Protein AF-A0A2D8TPK3-F1 (afdb_monomer_lite)

Radius of gyration: 14.3 Å; chains: 1; bounding box: 44×18×20 Å

Structure (mmCIF, N/CA/C/O backbone):
data_AF-A0A2D8TPK3-F1
#
_entry.id   AF-A0A2D8TPK3-F1
#
loop_
_atom_site.group_PDB
_atom_site.id
_atom_site.type_symbol
_atom_site.label_atom_id
_atom_site.label_alt_id
_atom_site.label_comp_id
_atom_site.label_asym_id
_atom_site.label_entity_id
_atom_site.label_seq_id
_atom_site.pdbx_PDB_ins_code
_atom_site.Cartn_x
_atom_site.Cartn_y
_atom_site.Cartn_z
_atom_site.occupancy
_atom_site.B_iso_or_equiv
_atom_site.auth_seq_id
_atom_site.auth_comp_id
_atom_site.auth_asym_id
_atom_site.auth_a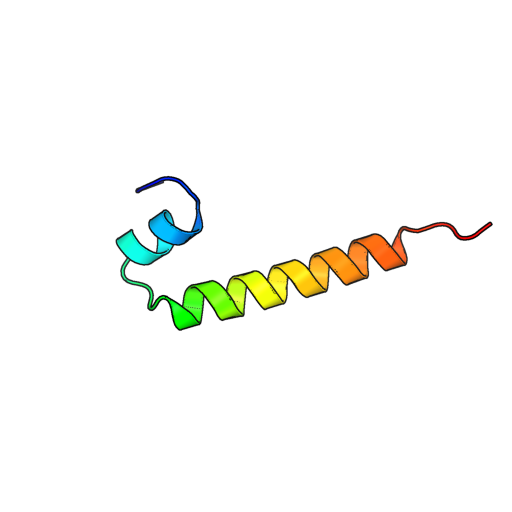tom_id
_atom_site.pdbx_PDB_model_num
ATOM 1 N N . PHE A 1 1 ? -13.862 1.858 -9.544 1.00 82.06 1 PHE A N 1
ATOM 2 C CA . PHE A 1 1 ? -12.932 2.835 -8.948 1.00 82.06 1 PHE A CA 1
ATOM 3 C C . PHE A 1 1 ? -13.758 4.038 -8.511 1.00 82.06 1 PHE A C 1
ATOM 5 O O . PHE A 1 1 ? -14.414 4.625 -9.356 1.00 82.06 1 PHE A O 1
ATOM 12 N N . LEU A 1 2 ? -13.853 4.295 -7.202 1.00 89.00 2 LEU A N 1
ATOM 13 C CA . LEU A 1 2 ? -14.791 5.276 -6.621 1.00 89.00 2 LEU A CA 1
ATOM 14 C C . LEU A 1 2 ? -14.213 6.699 -6.573 1.00 89.00 2 LEU A C 1
ATOM 16 O O . LEU A 1 2 ? -14.976 7.655 -6.563 1.00 89.00 2 LEU A O 1
ATOM 20 N N . MET A 1 3 ? -12.884 6.838 -6.521 1.00 95.56 3 MET A N 1
ATOM 21 C CA . MET A 1 3 ? -12.175 8.120 -6.487 1.00 95.56 3 MET A CA 1
ATOM 22 C C . MET A 1 3 ? -10.694 7.900 -6.814 1.00 95.56 3 MET A C 1
ATOM 24 O O . MET A 1 3 ? -10.147 6.856 -6.460 1.00 95.56 3 MET A O 1
ATOM 28 N N . ALA A 1 4 ? -10.058 8.877 -7.463 1.00 92.94 4 ALA A N 1
ATOM 29 C CA . ALA A 1 4 ? -8.603 8.961 -7.578 1.00 92.94 4 ALA A CA 1
ATOM 30 C C . ALA A 1 4 ? -8.043 9.944 -6.541 1.00 92.94 4 ALA A C 1
ATOM 32 O O . ALA A 1 4 ? -8.696 10.961 -6.301 1.00 92.94 4 ALA A O 1
ATOM 33 N N . PRO A 1 5 ? -6.831 9.715 -5.998 1.00 93.94 5 PRO A N 1
ATOM 34 C CA . PRO A 1 5 ? -5.946 8.559 -6.202 1.00 93.94 5 PRO A CA 1
ATOM 35 C C . PRO A 1 5 ? -6.433 7.274 -5.507 1.00 93.94 5 PRO A C 1
ATOM 37 O O . PRO A 1 5 ? -7.414 7.278 -4.773 1.00 93.94 5 PRO A O 1
ATOM 40 N N . LEU A 1 6 ? -5.743 6.151 -5.736 1.00 95.81 6 LEU A N 1
ATOM 41 C CA . LEU A 1 6 ? -6.189 4.814 -5.313 1.00 95.81 6 LEU A CA 1
ATOM 42 C C . LEU A 1 6 ? -6.480 4.672 -3.803 1.00 95.81 6 LEU A C 1
ATOM 44 O O . LEU A 1 6 ? -7.364 3.902 -3.443 1.00 95.81 6 LEU A O 1
ATOM 48 N N . HIS A 1 7 ? -5.796 5.398 -2.915 1.00 96.00 7 HIS A N 1
ATOM 49 C CA . HIS A 1 7 ? -6.080 5.324 -1.474 1.00 96.00 7 HIS A CA 1
ATOM 50 C C . HIS A 1 7 ? -7.487 5.856 -1.139 1.00 96.00 7 HIS A C 1
ATOM 52 O O . HIS A 1 7 ? -8.232 5.181 -0.428 1.00 96.00 7 HIS A O 1
ATOM 58 N N . HIS A 1 8 ? -7.927 6.952 -1.772 1.00 96.38 8 HIS A N 1
ATOM 59 C CA . HIS A 1 8 ? -9.294 7.461 -1.617 1.00 96.38 8 HIS A CA 1
ATOM 60 C C . HIS A 1 8 ? -10.351 6.494 -2.160 1.00 96.38 8 HIS A C 1
ATOM 62 O O . HIS A 1 8 ? -11.479 6.467 -1.667 1.00 96.38 8 HIS A O 1
ATOM 68 N N . HIS A 1 9 ? -10.019 5.644 -3.141 1.00 96.62 9 HIS A N 1
ATOM 69 C CA . HIS A 1 9 ? -10.940 4.584 -3.558 1.00 96.62 9 HIS A CA 1
ATOM 70 C C . HIS A 1 9 ? -11.278 3.639 -2.394 1.00 96.62 9 HIS A C 1
ATOM 72 O O . HIS A 1 9 ? -12.437 3.236 -2.266 1.00 96.62 9 HIS A O 1
ATOM 78 N N . PHE A 1 10 ? -10.292 3.301 -1.559 1.00 96.88 10 PHE A N 1
ATOM 79 C CA . PHE A 1 10 ? -10.478 2.426 -0.403 1.00 96.88 10 PHE A CA 1
ATOM 80 C C . PHE A 1 10 ? -11.157 3.143 0.769 1.00 96.88 10 PHE A C 1
ATOM 82 O O . PHE A 1 10 ? -12.018 2.543 1.411 1.00 96.88 10 PHE A O 1
ATOM 89 N N . GLU A 1 11 ? -10.880 4.431 0.981 1.00 96.88 11 GLU A N 1
ATOM 90 C CA . GLU A 1 11 ? -11.621 5.254 1.953 1.00 96.88 11 GLU A CA 1
ATOM 91 C C . GLU A 1 11 ? -13.111 5.317 1.599 1.00 96.88 11 GLU A C 1
ATOM 93 O O . GLU A 1 11 ? -13.971 5.040 2.433 1.00 96.88 11 GLU A O 1
ATOM 98 N N . ARG A 1 12 ? -13.441 5.562 0.323 1.00 96.38 12 ARG A N 1
ATOM 99 C CA . ARG A 1 12 ? -14.830 5.547 -0.176 1.00 96.38 12 ARG A CA 1
ATOM 100 C C . ARG A 1 12 ? -15.482 4.165 -0.120 1.00 96.38 12 ARG A C 1
ATOM 102 O O . ARG A 1 12 ? -16.703 4.072 -0.177 1.00 96.38 12 ARG A O 1
ATOM 109 N N . LYS A 1 13 ? -14.689 3.098 -0.001 1.00 95.31 13 LYS A N 1
ATOM 110 C CA . LYS A 1 13 ? -15.158 1.723 0.231 1.00 95.31 13 LYS A CA 1
ATOM 111 C C . LYS A 1 13 ? -15.368 1.420 1.727 1.00 95.31 13 LYS A C 1
ATOM 113 O O . LYS A 1 13 ? -15.743 0.301 2.064 1.00 95.31 13 LYS A O 1
ATOM 118 N N . GLY A 1 14 ? -15.133 2.394 2.613 1.00 96.50 14 GLY A N 1
ATOM 119 C CA . GLY A 1 14 ? -15.359 2.293 4.057 1.00 96.50 14 GLY A CA 1
ATOM 120 C C . GLY A 1 14 ? -14.165 1.773 4.860 1.00 96.50 14 GLY A C 1
ATOM 121 O O . GLY A 1 14 ? -14.344 1.324 5.988 1.00 96.50 14 GLY A O 1
ATOM 122 N N . TRP A 1 15 ? -12.955 1.771 4.296 1.00 97.44 15 TRP A N 1
ATOM 123 C CA . TRP A 1 15 ? -11.763 1.356 5.040 1.00 97.44 15 TRP A CA 1
ATOM 124 C C . TRP A 1 15 ? -11.237 2.500 5.906 1.00 97.44 15 TRP A C 1
ATOM 126 O O . TRP A 1 15 ? -11.240 3.653 5.485 1.00 97.44 15 TRP A O 1
ATOM 136 N N . ALA A 1 16 ? -10.730 2.165 7.094 1.00 97.81 16 ALA A N 1
ATOM 137 C CA . ALA A 1 16 ? -10.018 3.122 7.930 1.00 97.81 16 ALA A CA 1
ATOM 138 C C . ALA A 1 16 ? -8.695 3.534 7.268 1.00 97.81 16 ALA A C 1
ATOM 140 O O . ALA A 1 16 ? -7.956 2.681 6.768 1.00 97.81 16 ALA A O 1
ATOM 141 N N . GLU A 1 17 ? -8.370 4.824 7.325 1.00 97.06 17 GLU A N 1
ATOM 142 C CA . GLU A 1 17 ? -7.162 5.400 6.721 1.00 97.06 17 GLU A CA 1
ATOM 143 C C . GLU A 1 17 ? -5.889 4.665 7.169 1.00 97.06 17 GLU A C 1
ATOM 145 O O . GLU A 1 17 ? -5.101 4.213 6.338 1.00 97.06 17 GLU A O 1
ATOM 150 N N . SER A 1 18 ? -5.751 4.401 8.475 1.00 97.94 18 SER A N 1
ATOM 151 C CA . SER A 1 18 ? -4.619 3.651 9.039 1.00 97.94 18 SER A CA 1
ATOM 152 C C . SER A 1 18 ? -4.460 2.253 8.429 1.00 97.94 18 SER A C 1
ATOM 154 O O . SER A 1 18 ? -3.343 1.805 8.170 1.00 97.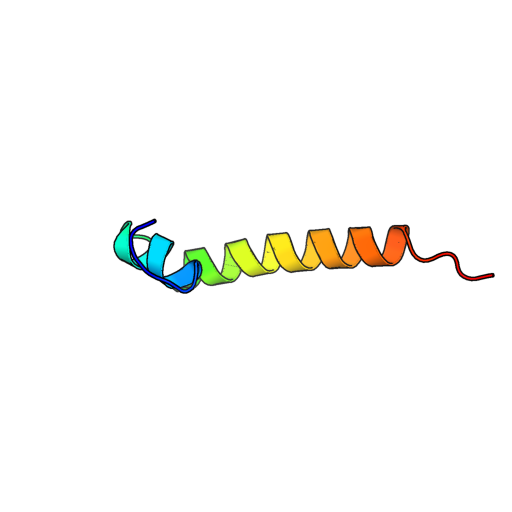94 18 SER A O 1
ATOM 156 N N . THR A 1 19 ? -5.572 1.573 8.133 1.00 97.50 19 THR A N 1
ATOM 157 C CA . THR A 1 19 ? -5.557 0.248 7.497 1.00 97.50 19 THR A CA 1
ATOM 158 C C . THR A 1 19 ? -5.054 0.329 6.058 1.00 97.50 19 THR A C 1
ATOM 160 O O . THR A 1 19 ? -4.311 -0.548 5.617 1.00 97.50 19 THR A O 1
ATOM 163 N N . ILE A 1 20 ? -5.443 1.371 5.320 1.00 97.88 20 ILE A N 1
ATOM 164 C CA . ILE A 1 20 ? -5.000 1.593 3.940 1.00 97.88 20 ILE A CA 1
ATOM 165 C C . ILE A 1 20 ? -3.497 1.885 3.926 1.00 97.88 20 ILE A C 1
ATOM 167 O O . ILE A 1 20 ? -2.763 1.235 3.180 1.00 97.88 20 ILE A O 1
ATOM 171 N N . VAL A 1 21 ? -3.036 2.785 4.803 1.00 98.06 21 VAL A N 1
ATOM 172 C CA . VAL A 1 21 ? -1.622 3.174 4.931 1.00 98.06 21 VAL A CA 1
ATOM 173 C C . VAL A 1 21 ? -0.740 1.962 5.232 1.00 98.06 21 VAL A C 1
ATOM 175 O O . VAL A 1 21 ? 0.198 1.692 4.483 1.00 98.06 21 VAL A O 1
ATOM 178 N N . ILE A 1 22 ? -1.076 1.171 6.259 1.00 98.50 22 ILE A N 1
ATOM 179 C CA . ILE A 1 22 ? -0.283 -0.008 6.648 1.00 98.50 22 ILE A CA 1
ATOM 180 C C . ILE A 1 22 ? -0.217 -1.033 5.507 1.00 98.50 22 ILE A C 1
ATOM 182 O O . ILE A 1 22 ? 0.849 -1.578 5.218 1.00 98.50 22 ILE A O 1
ATOM 186 N N . ARG A 1 23 ? -1.332 -1.286 4.810 1.00 97.94 23 ARG A N 1
ATOM 187 C CA . ARG A 1 23 ? -1.353 -2.223 3.672 1.00 97.94 23 ARG A CA 1
ATOM 188 C C . ARG A 1 23 ? -0.486 -1.736 2.515 1.00 97.94 23 ARG A C 1
ATOM 190 O O . ARG A 1 23 ? 0.223 -2.537 1.910 1.00 97.94 23 ARG A O 1
ATOM 197 N N . PHE A 1 24 ? -0.515 -0.439 2.221 1.00 98.06 24 PHE A N 1
ATOM 198 C CA . PHE A 1 24 ? 0.310 0.147 1.168 1.00 98.06 24 PHE A CA 1
ATOM 199 C C . PHE A 1 24 ? 1.796 0.110 1.536 1.00 98.06 24 PHE A C 1
ATOM 201 O O . PHE A 1 24 ? 2.618 -0.151 0.662 1.00 98.06 24 PHE A O 1
ATOM 208 N N . TRP A 1 25 ? 2.149 0.272 2.815 1.00 98.44 25 TRP A N 1
ATOM 209 C CA . TRP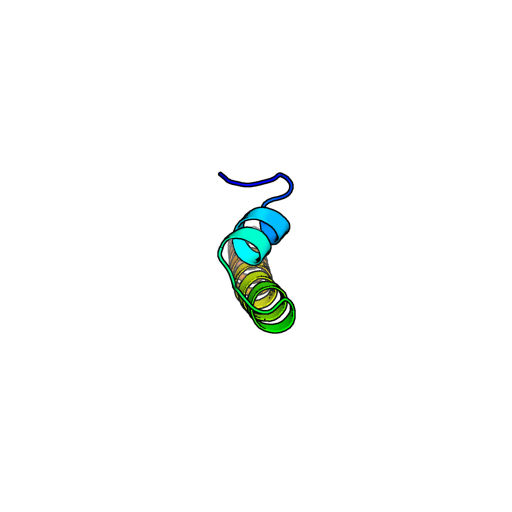 A 1 25 ? 3.525 0.090 3.286 1.00 98.44 25 TRP A CA 1
ATOM 210 C C . TRP A 1 25 ? 4.026 -1.340 3.100 1.00 98.44 25 TRP A C 1
ATOM 212 O O . TRP A 1 25 ? 5.137 -1.525 2.613 1.00 98.44 25 TRP A O 1
ATOM 222 N N . ILE A 1 26 ? 3.207 -2.350 3.412 1.00 98.44 26 ILE A N 1
ATOM 223 C CA . ILE A 1 26 ? 3.576 -3.756 3.183 1.00 98.44 26 ILE A CA 1
ATOM 224 C C . ILE A 1 26 ? 3.878 -3.990 1.697 1.00 98.44 26 ILE A C 1
ATOM 226 O O . ILE A 1 26 ? 4.916 -4.555 1.359 1.00 98.44 26 ILE A O 1
ATOM 230 N N . ILE A 1 27 ? 3.008 -3.506 0.803 1.00 98.38 27 ILE A N 1
ATOM 231 C CA . ILE A 1 27 ? 3.212 -3.621 -0.648 1.00 98.38 27 ILE A CA 1
ATOM 232 C C . ILE A 1 27 ? 4.488 -2.883 -1.078 1.00 98.38 27 ILE A C 1
ATOM 234 O O . ILE A 1 27 ? 5.287 -3.437 -1.829 1.00 98.38 27 ILE A O 1
ATOM 238 N N . ALA A 1 28 ? 4.711 -1.664 -0.580 1.00 98.38 28 ALA A N 1
ATOM 239 C CA . ALA A 1 28 ? 5.893 -0.869 -0.901 1.00 98.38 28 ALA A CA 1
ATOM 240 C C . ALA A 1 28 ? 7.195 -1.569 -0.480 1.00 98.38 28 ALA A C 1
ATOM 242 O O . ALA A 1 28 ? 8.133 -1.620 -1.270 1.00 98.38 28 ALA A O 1
ATOM 24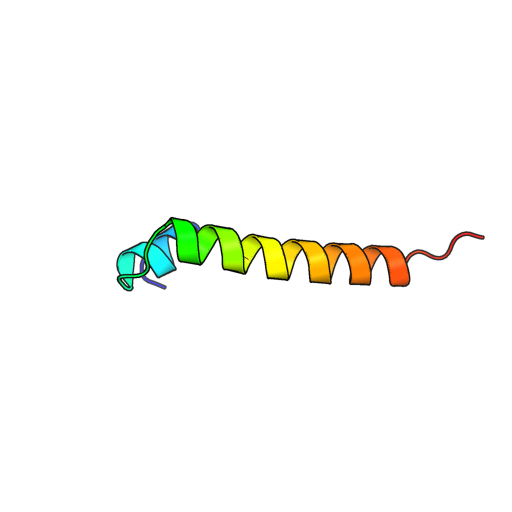3 N N . VAL A 1 29 ? 7.243 -2.160 0.719 1.00 98.56 29 VAL A N 1
ATOM 244 C CA . VAL A 1 29 ? 8.413 -2.913 1.203 1.00 98.56 29 VAL A CA 1
ATOM 245 C C . VAL A 1 29 ? 8.657 -4.159 0.356 1.00 98.56 29 VAL A C 1
ATOM 247 O O . VAL A 1 29 ? 9.792 -4.406 -0.044 1.00 98.56 29 VAL A O 1
ATOM 250 N N . VAL A 1 30 ? 7.612 -4.925 0.028 1.00 98.31 30 VAL A N 1
ATOM 251 C CA . VAL A 1 30 ? 7.743 -6.113 -0.833 1.00 98.31 30 VAL A CA 1
ATOM 252 C C . VAL A 1 30 ? 8.288 -5.734 -2.210 1.00 98.31 30 VAL A C 1
ATOM 254 O O . VAL A 1 30 ? 9.211 -6.380 -2.702 1.00 98.31 30 VAL A O 1
ATOM 257 N N . LEU A 1 31 ? 7.768 -4.665 -2.818 1.00 98.06 31 LEU A N 1
ATOM 258 C CA . LEU A 1 31 ? 8.252 -4.179 -4.110 1.00 98.06 31 LEU A CA 1
ATOM 259 C C . LEU A 1 31 ? 9.677 -3.622 -4.026 1.00 98.06 31 LEU A C 1
ATOM 261 O O . LEU A 1 31 ? 10.461 -3.843 -4.945 1.00 98.06 31 LEU A O 1
ATOM 265 N N . ALA A 1 32 ? 10.037 -2.952 -2.930 1.00 97.81 32 ALA A N 1
ATOM 266 C CA . ALA A 1 32 ? 11.400 -2.485 -2.701 1.00 97.81 32 ALA A CA 1
ATOM 267 C C . ALA A 1 32 ? 12.385 -3.661 -2.609 1.00 97.81 32 ALA A C 1
ATOM 269 O O . ALA A 1 32 ? 13.416 -3.644 -3.277 1.00 97.81 32 ALA A O 1
ATOM 270 N N . LEU A 1 33 ? 12.050 -4.712 -1.852 1.00 97.50 33 LEU A N 1
ATOM 271 C CA . LEU A 1 33 ? 12.860 -5.931 -1.762 1.00 97.50 33 LEU A CA 1
ATOM 272 C C . LEU A 1 33 ? 12.949 -6.658 -3.108 1.00 97.50 33 LEU A C 1
ATOM 274 O O . LEU A 1 33 ? 14.031 -7.097 -3.491 1.00 97.50 33 LEU A O 1
ATOM 278 N N . ALA A 1 34 ? 11.843 -6.743 -3.852 1.00 97.00 34 ALA A N 1
ATOM 279 C CA . ALA A 1 34 ? 11.840 -7.305 -5.199 1.00 97.00 34 ALA A CA 1
ATOM 280 C C . ALA A 1 34 ? 12.767 -6.507 -6.136 1.00 97.00 34 ALA A C 1
ATOM 282 O O . ALA A 1 34 ? 13.597 -7.097 -6.828 1.00 97.00 34 ALA A O 1
ATOM 283 N N . GLY A 1 35 ? 12.702 -5.173 -6.095 1.00 96.00 35 GLY A N 1
ATOM 284 C CA . GLY A 1 35 ? 13.597 -4.288 -6.840 1.00 96.00 35 GLY A CA 1
ATOM 285 C C . GLY A 1 35 ? 15.066 -4.497 -6.470 1.00 96.00 35 GLY A C 1
ATOM 286 O O . GLY A 1 35 ? 15.891 -4.708 -7.359 1.00 96.00 35 GLY A O 1
ATOM 287 N N . LEU A 1 36 ? 15.384 -4.546 -5.173 1.00 95.69 36 LEU A N 1
ATOM 288 C CA . LEU A 1 36 ? 16.735 -4.838 -4.682 1.00 95.69 36 LEU A CA 1
ATOM 289 C C . LEU A 1 36 ? 17.228 -6.218 -5.133 1.00 95.69 36 LEU A C 1
ATOM 291 O O . LEU A 1 36 ? 18.368 -6.339 -5.567 1.00 95.69 36 LEU A O 1
ATOM 295 N N . SER A 1 37 ? 16.370 -7.242 -5.100 1.00 94.38 37 SER A N 1
ATOM 296 C CA . SER A 1 37 ? 16.720 -8.595 -5.560 1.00 94.38 37 SER A CA 1
ATOM 297 C C . SER A 1 37 ? 17.020 -8.655 -7.062 1.00 94.38 37 SER A C 1
ATOM 299 O O . SER A 1 37 ? 17.826 -9.470 -7.504 1.00 94.38 37 SER A O 1
ATOM 301 N N . SER A 1 38 ? 16.392 -7.774 -7.847 1.00 93.31 38 SER A N 1
ATOM 302 C CA . SER A 1 38 ? 16.599 -7.682 -9.295 1.00 93.31 38 SER A CA 1
ATOM 303 C C . SER A 1 38 ? 17.838 -6.869 -9.682 1.00 93.31 38 SER A C 1
ATOM 305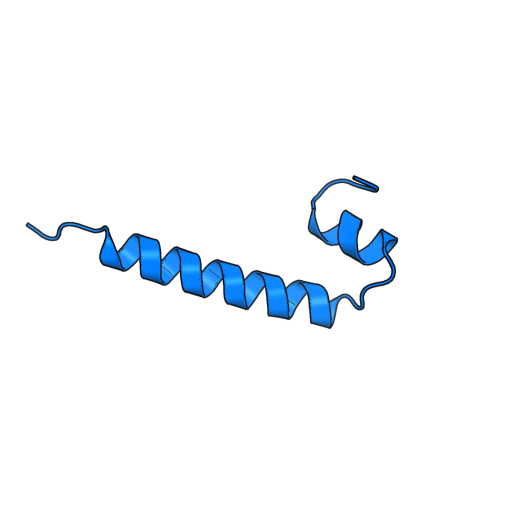 O O . SER A 1 38 ? 18.277 -6.924 -10.834 1.00 93.31 38 SER A O 1
ATOM 307 N N . LEU A 1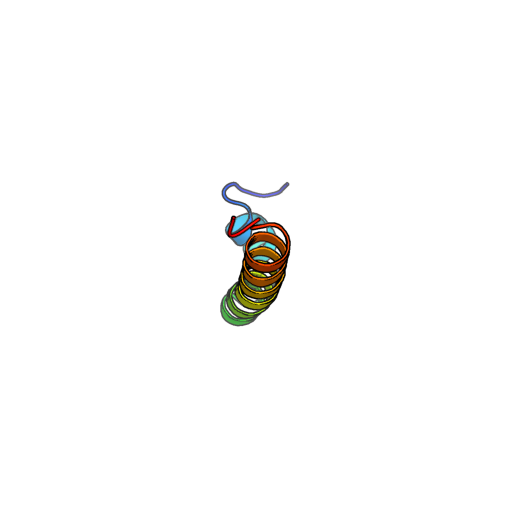 39 ? 18.415 -6.116 -8.738 1.00 93.31 39 LEU A N 1
ATOM 308 C CA . LEU A 1 39 ? 19.560 -5.259 -8.998 1.00 93.31 39 LEU A CA 1
ATOM 309 C C . LEU A 1 39 ? 20.815 -6.118 -9.200 1.00 93.31 39 LEU A C 1
ATOM 311 O O . LEU A 1 39 ? 21.382 -6.672 -8.260 1.00 93.31 39 LEU A O 1
ATOM 315 N N . LYS A 1 40 ? 21.280 -6.211 -10.448 1.00 81.62 40 LYS A N 1
ATOM 316 C CA . LYS A 1 40 ? 22.582 -6.807 -10.761 1.00 81.62 40 LYS A CA 1
ATOM 317 C C . LYS A 1 40 ? 23.693 -5.826 -10.396 1.00 81.62 40 LYS A C 1
ATOM 319 O O . LYS A 1 40 ? 23.976 -4.902 -11.150 1.00 81.62 40 LYS A O 1
ATOM 324 N N . LEU A 1 41 ? 24.329 -6.060 -9.254 1.00 79.31 41 LEU A N 1
ATOM 325 C CA . LEU A 1 41 ? 25.588 -5.424 -8.874 1.00 79.31 41 LEU A CA 1
ATOM 326 C C . LEU A 1 41 ? 26.729 -6.179 -9.573 1.00 79.31 41 LEU A C 1
ATOM 328 O O . LEU A 1 41 ? 27.156 -7.235 -9.106 1.00 79.31 41 LEU A O 1
ATOM 332 N N . ARG A 1 42 ? 27.159 -5.682 -10.734 1.00 70.31 42 ARG A N 1
ATOM 333 C CA . ARG A 1 42 ? 28.364 -6.128 -11.441 1.00 70.31 42 ARG A CA 1
ATOM 334 C C . ARG A 1 42 ? 29.253 -4.929 -11.718 1.00 70.31 42 ARG A C 1
ATOM 336 O O . ARG A 1 42 ? 28.686 -3.892 -12.120 1.00 70.31 42 ARG A O 1
#

Foldseek 3Di:
DCDPDPLVVVVVVVDDSVVSVVVVVVVVVVVVVVVVVPDDPD

Secondary structure (DSSP, 8-state):
--SSSHHHHHHTTT--HHHHHHHHHHHHHHHHHHHHHH----

Sequence (42 aa):
FLMAPLHHHFERKGWAESTIVIRFWIIAVVLALAGLSSLKLR

pLDDT: mean 94.84, std 5.87, range [70.31, 98.56]